Protein AF-A0A5N3WRB1-F1 (afdb_monomer_lite)

InterPro domains:
  IPR020350 Chemokine-like protein TAFA [PF12020] (7-53)
  IPR051743 TAFA chemokine-like [PTHR31770] (2-53)

Structure (mmCIF, N/CA/C/O backbone):
data_AF-A0A5N3WRB1-F1
#
_entry.id   AF-A0A5N3WRB1-F1
#
loop_
_atom_site.group_PDB
_atom_site.id
_atom_site.type_symbol
_atom_site.label_atom_id
_atom_site.label_alt_id
_atom_site.label_comp_id
_atom_site.label_asym_id
_atom_site.label_entity_id
_atom_site.label_seq_id
_atom_site.pdbx_PDB_ins_code
_atom_site.Cartn_x
_atom_site.Cartn_y
_atom_site.Cartn_z
_atom_site.occupancy
_atom_site.B_iso_or_equiv
_atom_site.auth_seq_id
_atom_site.auth_comp_id
_atom_site.auth_asym_id
_atom_site.auth_atom_id
_atom_site.pdbx_PDB_model_num
ATOM 1 N N . HIS A 1 1 ? -16.972 -1.104 -10.212 1.00 67.19 1 HIS A N 1
ATOM 2 C CA . HIS A 1 1 ? -16.150 -0.429 -9.184 1.00 67.19 1 HIS A CA 1
ATOM 3 C C . HIS A 1 1 ? -15.605 -1.501 -8.248 1.00 67.19 1 HIS A C 1
ATOM 5 O O . HIS A 1 1 ? -16.413 -2.158 -7.607 1.00 67.19 1 HIS A O 1
ATOM 11 N N . HIS A 1 2 ? -14.287 -1.726 -8.199 1.00 78.81 2 HIS A N 1
ATOM 12 C CA . HIS A 1 2 ? -13.686 -2.644 -7.216 1.00 78.81 2 HIS A CA 1
ATOM 13 C C . HIS A 1 2 ? -13.587 -1.932 -5.863 1.00 78.81 2 HIS A C 1
ATOM 15 O O . HIS A 1 2 ? -12.934 -0.882 -5.754 1.00 78.81 2 HIS A O 1
ATOM 21 N N . GLN A 1 3 ? -14.289 -2.451 -4.857 1.00 83.19 3 GLN A N 1
ATOM 22 C CA . GLN A 1 3 ? -14.240 -1.936 -3.491 1.00 83.19 3 GLN A CA 1
ATOM 23 C C . GLN A 1 3 ? -13.345 -2.838 -2.646 1.00 83.19 3 GLN A C 1
ATOM 25 O O . GLN A 1 3 ? -13.529 -4.049 -2.618 1.00 83.19 3 GLN A O 1
ATOM 30 N N . ILE A 1 4 ? -12.369 -2.220 -1.981 1.00 88.25 4 ILE A N 1
ATOM 31 C CA . ILE A 1 4 ? -11.452 -2.896 -1.061 1.00 88.25 4 ILE A CA 1
ATOM 32 C C . ILE A 1 4 ? -12.204 -3.149 0.239 1.00 88.25 4 ILE A C 1
ATOM 34 O O . ILE A 1 4 ? -12.924 -2.265 0.714 1.00 88.25 4 ILE A O 1
ATOM 38 N N . LYS A 1 5 ? -12.022 -4.328 0.832 1.00 90.06 5 LYS A N 1
ATOM 39 C CA . LYS A 1 5 ? -12.607 -4.634 2.137 1.00 90.06 5 LYS A CA 1
ATOM 40 C C . LYS A 1 5 ? -11.993 -3.734 3.215 1.00 90.06 5 LYS A C 1
ATOM 42 O O . LYS A 1 5 ? -10.780 -3.527 3.245 1.00 90.06 5 LYS A O 1
ATOM 47 N N . GLN A 1 6 ? -12.813 -3.222 4.128 1.00 92.12 6 GLN A N 1
ATOM 48 C CA . GLN A 1 6 ? -12.309 -2.448 5.261 1.00 92.12 6 GLN A CA 1
ATOM 49 C C . GLN A 1 6 ? -11.357 -3.297 6.125 1.00 92.12 6 GLN A C 1
ATOM 51 O O . GLN A 1 6 ? -11.577 -4.493 6.321 1.00 92.12 6 GLN A O 1
ATOM 56 N N . GLY A 1 7 ? -10.288 -2.676 6.610 1.00 90.44 7 GLY A N 1
ATOM 57 C CA . GLY A 1 7 ? -9.166 -3.309 7.300 1.00 90.44 7 GLY A CA 1
ATOM 58 C C . GLY A 1 7 ? -8.113 -3.940 6.388 1.00 90.44 7 GLY A C 1
ATOM 59 O O . GLY A 1 7 ? -7.271 -4.680 6.890 1.00 90.44 7 GLY A O 1
ATOM 60 N N . THR A 1 8 ? -8.147 -3.712 5.070 1.00 89.75 8 THR A N 1
ATOM 61 C CA . THR A 1 8 ? -7.242 -4.402 4.134 1.00 89.75 8 THR A CA 1
ATOM 62 C C . THR A 1 8 ? -6.559 -3.472 3.137 1.00 89.75 8 THR A C 1
ATOM 64 O O . THR A 1 8 ? -7.015 -2.359 2.859 1.00 89.75 8 THR A O 1
ATOM 67 N N . CYS A 1 9 ? -5.443 -3.961 2.599 1.00 90.75 9 CYS A N 1
ATOM 68 C CA . CYS A 1 9 ? -4.715 -3.375 1.488 1.00 90.75 9 CYS A CA 1
ATOM 69 C C . CYS A 1 9 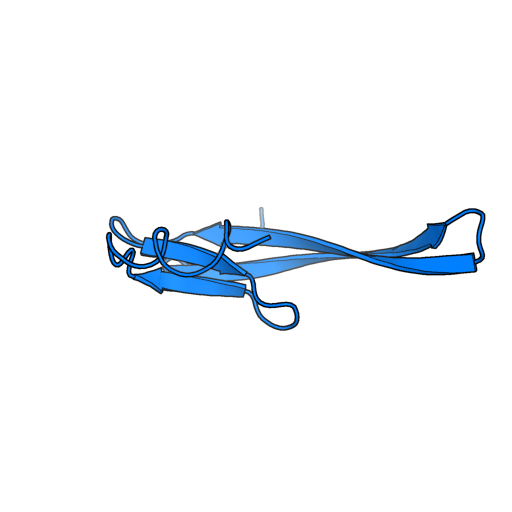? -4.588 -4.414 0.378 1.00 90.75 9 CYS A C 1
ATOM 71 O O . CYS A 1 9 ? -4.196 -5.550 0.639 1.00 90.75 9 CYS A O 1
ATOM 73 N N . GLU A 1 10 ? -4.857 -4.019 -0.860 1.00 89.81 10 GLU A N 1
ATOM 74 C CA . GLU A 1 10 ? -4.703 -4.895 -2.021 1.00 89.81 10 GLU A CA 1
ATOM 75 C C . GLU A 1 10 ? -3.829 -4.218 -3.075 1.00 89.81 10 GLU A C 1
ATOM 77 O O . GLU A 1 10 ? -3.914 -3.007 -3.311 1.00 89.81 10 GLU A O 1
ATOM 82 N N . VAL A 1 11 ? -2.977 -5.011 -3.724 1.00 89.31 11 VAL A N 1
ATOM 83 C CA . VAL A 1 11 ? -2.212 -4.566 -4.891 1.00 89.31 11 VAL A CA 1
ATOM 84 C C . VAL A 1 11 ? -3.162 -4.545 -6.083 1.00 89.31 11 VAL A 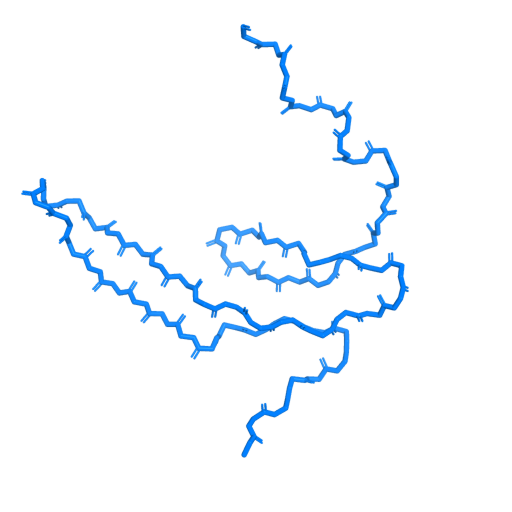C 1
ATOM 86 O O . VAL A 1 11 ? -3.635 -5.589 -6.520 1.00 89.31 11 VAL A O 1
ATOM 89 N N . VAL A 1 12 ? -3.440 -3.354 -6.609 1.00 90.94 12 VAL A N 1
ATOM 90 C CA . VAL A 1 12 ? -4.399 -3.150 -7.707 1.00 90.94 12 VAL A CA 1
ATOM 91 C C . VAL A 1 12 ? -3.723 -3.012 -9.068 1.00 90.94 12 VAL A C 1
ATOM 93 O O . VAL A 1 12 ? -4.370 -3.198 -10.094 1.00 90.94 12 VAL A O 1
ATOM 96 N N . ALA A 1 13 ? -2.423 -2.714 -9.093 1.00 88.81 13 ALA A N 1
ATOM 97 C CA . ALA A 1 13 ? -1.623 -2.736 -10.310 1.00 88.81 13 ALA A CA 1
ATOM 98 C C . ALA A 1 13 ? -0.167 -3.083 -9.995 1.00 88.81 13 ALA A C 1
ATOM 100 O O . ALA A 1 13 ? 0.378 -2.679 -8.966 1.00 88.81 13 ALA A O 1
ATOM 101 N N . VAL A 1 14 ? 0.470 -3.812 -10.909 1.00 88.69 14 VAL A N 1
ATOM 102 C CA . VAL A 1 14 ? 1.907 -4.087 -10.878 1.00 88.69 14 VAL A CA 1
ATOM 103 C C . VAL A 1 14 ? 2.470 -3.706 -12.232 1.00 88.69 14 VAL A C 1
ATOM 105 O O . VAL A 1 14 ? 2.068 -4.262 -13.250 1.00 88.69 14 VAL A O 1
ATOM 108 N N . HIS A 1 15 ? 3.407 -2.771 -12.233 1.00 88.38 15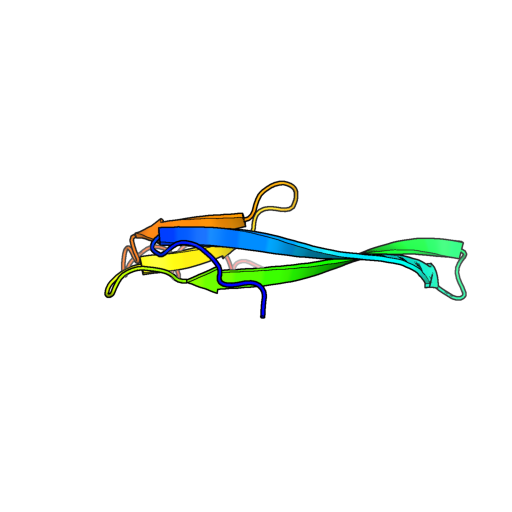 HIS A N 1
ATOM 109 C CA . HIS A 1 15 ? 4.134 -2.365 -13.418 1.00 88.38 15 HIS A CA 1
ATOM 110 C C . HIS A 1 15 ? 5.584 -2.826 -13.290 1.00 88.38 15 HIS A C 1
ATOM 112 O O . HIS A 1 15 ? 6.235 -2.591 -12.270 1.00 88.38 15 HIS A O 1
ATOM 118 N N . ARG A 1 16 ? 6.070 -3.522 -14.318 1.00 89.00 16 ARG A N 1
ATOM 119 C CA . ARG A 1 16 ? 7.481 -3.875 -14.476 1.00 89.00 16 ARG A CA 1
ATOM 120 C C . ARG A 1 16 ? 8.002 -3.093 -15.665 1.00 89.00 16 ARG A C 1
ATOM 122 O O . ARG A 1 16 ? 7.559 -3.324 -16.786 1.00 89.00 16 ARG A O 1
ATOM 129 N N . CYS A 1 17 ? 8.906 -2.164 -15.417 1.00 82.12 17 CYS A N 1
ATOM 130 C CA . CYS A 1 17 ? 9.597 -1.424 -16.461 1.00 82.12 17 CYS A CA 1
ATOM 131 C C . CYS A 1 17 ? 11.100 -1.577 -16.294 1.00 82.12 17 CYS A C 1
ATOM 133 O O . CYS A 1 17 ? 11.587 -1.888 -15.216 1.00 82.12 17 CYS A O 1
ATOM 135 N N . CYS A 1 18 ? 11.843 -1.349 -17.369 1.00 86.62 18 CYS A N 1
ATOM 136 C CA . CYS A 1 18 ? 13.289 -1.221 -17.288 1.00 86.62 18 CYS A CA 1
ATOM 137 C C . CYS A 1 18 ? 13.637 0.252 -17.459 1.00 86.62 18 CYS A C 1
ATOM 139 O O . CYS A 1 18 ? 13.176 0.876 -18.419 1.00 86.62 18 CYS A O 1
ATOM 141 N N . ASN A 1 19 ? 14.456 0.808 -16.569 1.00 84.75 19 ASN A N 1
ATOM 142 C CA . ASN A 1 19 ? 14.992 2.146 -16.799 1.00 84.75 19 ASN A CA 1
ATOM 143 C C . ASN A 1 19 ? 16.111 2.120 -17.855 1.00 84.75 19 ASN A C 1
ATOM 145 O O . ASN A 1 19 ? 16.538 1.061 -18.327 1.00 84.75 19 ASN A O 1
ATOM 149 N N . ARG A 1 20 ? 16.611 3.301 -18.239 1.00 85.62 20 ARG A N 1
ATOM 150 C CA . ARG A 1 20 ? 17.632 3.458 -19.293 1.00 85.62 20 ARG A CA 1
ATOM 151 C C . ARG A 1 20 ? 18.933 2.691 -19.005 1.00 85.62 20 ARG A C 1
ATOM 153 O O . ARG A 1 20 ? 19.655 2.360 -19.941 1.00 85.62 20 ARG A O 1
ATOM 160 N N . ASN A 1 21 ? 19.185 2.344 -17.742 1.00 92.44 21 ASN A N 1
ATOM 161 C CA . ASN A 1 21 ? 20.343 1.571 -17.297 1.00 92.44 21 ASN A CA 1
ATOM 162 C C . ASN A 1 21 ? 20.074 0.051 -17.257 1.00 92.44 21 ASN A C 1
ATOM 164 O O . ASN A 1 21 ? 20.897 -0.691 -16.730 1.00 92.44 21 ASN A O 1
ATOM 168 N N . ARG A 1 22 ? 18.950 -0.427 -17.821 1.00 83.00 22 ARG A N 1
ATOM 169 C CA . ARG A 1 22 ? 18.484 -1.831 -17.769 1.00 83.00 22 ARG A CA 1
ATOM 170 C C . ARG A 1 22 ? 18.227 -2.352 -16.350 1.00 83.00 22 ARG A C 1
ATOM 172 O O . ARG A 1 22 ? 18.255 -3.559 -16.127 1.00 83.00 22 ARG A O 1
ATOM 179 N N . ILE A 1 23 ? 17.965 -1.461 -15.399 1.00 86.81 23 ILE A N 1
ATOM 180 C CA . ILE A 1 23 ? 17.545 -1.853 -14.054 1.00 86.81 23 ILE A CA 1
ATOM 181 C C . ILE A 1 23 ? 16.049 -2.148 -14.112 1.00 86.81 23 ILE A C 1
ATOM 183 O O . ILE A 1 23 ? 15.277 -1.324 -14.607 1.00 86.81 23 ILE A O 1
ATOM 187 N N . GLU A 1 24 ? 15.654 -3.325 -13.630 1.00 84.50 24 GLU A N 1
ATOM 188 C CA . GLU A 1 24 ? 14.247 -3.694 -13.501 1.00 84.50 24 GLU A CA 1
ATOM 189 C C . GLU A 1 24 ? 13.616 -2.889 -12.358 1.00 84.50 24 GLU A C 1
ATOM 191 O O . GLU A 1 24 ? 13.934 -3.062 -11.180 1.00 84.50 24 GLU A O 1
ATOM 196 N N . GLU A 1 25 ? 12.716 -1.985 -12.718 1.00 84.44 25 GLU A N 1
ATOM 197 C CA . GLU A 1 25 ? 11.895 -1.211 -11.805 1.00 84.44 25 GLU A CA 1
ATOM 198 C C . GLU A 1 25 ? 10.543 -1.896 -11.643 1.00 84.44 25 GLU A C 1
ATOM 200 O O . GLU A 1 25 ? 9.807 -2.153 -12.602 1.00 84.44 25 GLU A O 1
ATOM 205 N N . ARG A 1 26 ? 10.208 -2.195 -10.389 1.00 85.12 26 ARG A N 1
ATOM 206 C CA . ARG A 1 26 ? 8.933 -2.795 -10.016 1.00 85.12 26 ARG A CA 1
ATOM 207 C C . ARG A 1 26 ? 8.118 -1.776 -9.244 1.00 85.12 26 ARG A C 1
ATOM 209 O O . ARG A 1 26 ? 8.392 -1.513 -8.076 1.00 85.12 26 ARG A O 1
ATOM 216 N N . SER A 1 27 ? 7.092 -1.240 -9.886 1.00 85.81 27 SER A N 1
ATOM 2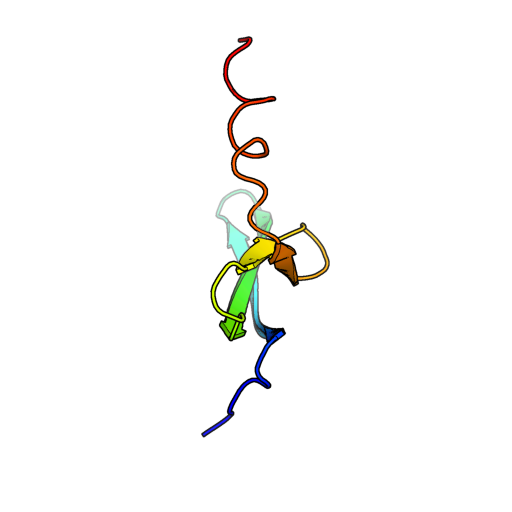17 C CA . SER A 1 27 ? 6.128 -0.346 -9.252 1.00 85.81 27 SER A CA 1
ATOM 218 C C . SER A 1 27 ? 4.868 -1.128 -8.906 1.00 85.81 27 SER A C 1
ATOM 220 O O . SER A 1 27 ? 4.356 -1.904 -9.715 1.00 85.81 27 SER A O 1
ATOM 222 N N . GLN A 1 28 ? 4.356 -0.933 -7.697 1.00 86.62 28 GLN A N 1
ATOM 223 C CA . GLN A 1 28 ? 3.089 -1.510 -7.264 1.00 86.62 28 GLN A CA 1
ATOM 224 C C . GLN A 1 28 ? 2.160 -0.378 -6.846 1.00 86.62 28 GLN A C 1
ATOM 226 O O . GLN A 1 28 ? 2.528 0.459 -6.026 1.00 86.62 28 GLN A O 1
ATOM 231 N N . THR A 1 29 ? 0.953 -0.355 -7.401 1.00 87.56 29 THR A N 1
ATOM 232 C CA . THR A 1 29 ? -0.117 0.513 -6.913 1.00 87.56 29 THR A CA 1
ATOM 233 C C . THR A 1 29 ? -0.931 -0.281 -5.910 1.00 87.56 29 THR A C 1
ATOM 235 O O . THR A 1 29 ? -1.468 -1.342 -6.234 1.00 87.56 29 THR A O 1
ATOM 238 N N . VAL A 1 30 ? -1.019 0.235 -4.690 1.00 88.81 30 VAL A N 1
ATOM 239 C CA . VAL A 1 30 ? -1.752 -0.385 -3.588 1.00 88.81 30 VAL A CA 1
ATOM 240 C C . VAL A 1 30 ? -2.941 0.494 -3.240 1.00 88.81 30 VAL A C 1
ATOM 242 O O . VAL A 1 30 ? -2.823 1.717 -3.194 1.00 88.81 30 VAL A O 1
ATOM 245 N N . LYS A 1 31 ? -4.090 -0.128 -2.981 1.00 91.19 31 LYS A N 1
ATOM 246 C CA . LYS A 1 31 ? -5.267 0.552 -2.449 1.00 91.19 31 LYS A CA 1
ATOM 247 C C . LYS A 1 31 ? -5.585 -0.024 -1.077 1.00 91.19 31 LYS A C 1
ATOM 249 O O . LYS A 1 31 ? -5.739 -1.234 -0.940 1.00 91.19 31 LYS A O 1
ATOM 254 N N . CYS A 1 32 ? -5.683 0.847 -0.080 1.00 91.50 32 CYS A N 1
ATOM 255 C CA . CYS A 1 32 ? -5.945 0.470 1.304 1.00 91.50 32 CYS A CA 1
ATOM 256 C C . CYS A 1 32 ? -7.246 1.090 1.802 1.00 91.50 32 CYS A C 1
ATOM 258 O O . CYS A 1 32 ? -7.583 2.223 1.459 1.00 91.50 32 CYS A O 1
ATOM 260 N N . SER A 1 33 ? -7.950 0.351 2.649 1.00 93.19 33 SER A N 1
ATOM 261 C CA . SER A 1 33 ? -9.059 0.847 3.452 1.00 93.19 33 SER A CA 1
ATOM 262 C C . SER A 1 33 ? -8.801 0.407 4.885 1.00 93.19 33 SER A C 1
ATOM 264 O O . SER A 1 33 ? -9.126 -0.716 5.239 1.00 93.19 33 SER A O 1
ATOM 266 N N . CYS A 1 34 ? -8.154 1.247 5.691 1.00 92.12 34 CYS A N 1
ATOM 267 C CA . CYS A 1 34 ? -7.818 0.918 7.078 1.00 92.12 34 CYS A CA 1
ATOM 268 C C . CYS A 1 34 ? -8.873 1.443 8.057 1.00 92.12 34 CYS A C 1
ATOM 270 O O . CYS A 1 34 ? -9.636 2.3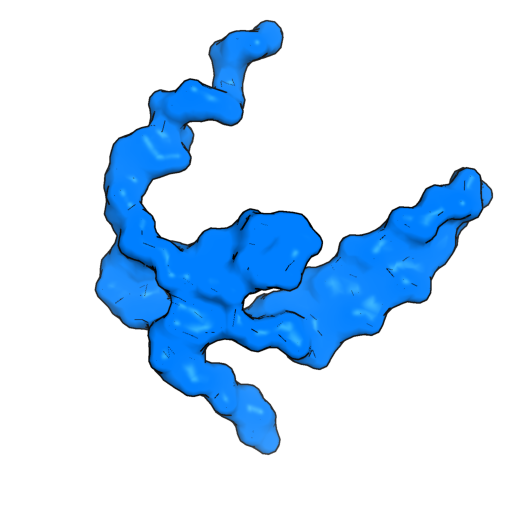57 7.735 1.00 92.12 34 CYS A O 1
ATOM 272 N N . PHE A 1 35 ? -8.938 0.844 9.247 1.00 92.50 35 PHE A N 1
ATOM 273 C CA . PHE A 1 35 ? -9.803 1.346 10.313 1.00 92.50 35 PHE A CA 1
ATOM 274 C C . PHE A 1 35 ? -9.242 2.648 10.914 1.00 92.50 35 PHE A C 1
ATOM 276 O O . PHE A 1 35 ? -8.037 2.894 10.828 1.00 92.50 35 PHE A O 1
ATOM 283 N N . PRO A 1 36 ? -10.084 3.491 11.541 1.00 90.25 36 PRO A N 1
ATOM 284 C CA . PRO A 1 36 ? -9.600 4.623 12.329 1.00 90.25 36 PRO A CA 1
ATOM 285 C C . PRO A 1 36 ? -8.567 4.165 13.372 1.00 90.25 36 PRO A C 1
ATOM 287 O O . PRO A 1 36 ? -8.795 3.175 14.061 1.00 90.25 36 PRO A O 1
ATOM 290 N N . GLY A 1 37 ? -7.430 4.861 13.466 1.00 87.69 37 GLY A N 1
ATOM 291 C CA . GLY A 1 37 ? -6.307 4.470 14.335 1.00 87.69 37 GLY A CA 1
ATOM 292 C C . GLY A 1 37 ? -5.306 3.491 13.702 1.00 87.69 37 GLY A C 1
ATOM 293 O O . GLY A 1 37 ? -4.282 3.186 14.309 1.00 87.69 37 GLY A O 1
ATOM 294 N N . GLN A 1 38 ? -5.555 3.031 12.472 1.00 88.38 38 GLN A N 1
ATOM 295 C CA . GLN A 1 38 ? -4.606 2.237 11.691 1.00 88.38 38 GLN A CA 1
ATOM 296 C C . GLN A 1 38 ? -3.997 3.044 10.543 1.00 88.38 38 GLN A C 1
ATOM 298 O O . GLN A 1 38 ? -4.621 3.944 9.981 1.00 88.38 38 GLN A O 1
ATOM 303 N N . VAL A 1 39 ? -2.787 2.656 10.149 1.00 88.31 39 VAL A N 1
ATOM 304 C CA . VAL A 1 39 ? -2.072 3.188 8.985 1.00 88.31 39 VAL A CA 1
ATOM 305 C C . VAL A 1 39 ? -1.752 2.069 8.001 1.00 88.31 39 VAL A C 1
ATOM 307 O O . VAL A 1 39 ? -1.617 0.902 8.373 1.00 88.31 39 VAL A O 1
ATOM 310 N N . ALA A 1 40 ? -1.639 2.416 6.719 1.00 88.31 40 ALA A N 1
ATOM 311 C CA . ALA A 1 40 ? -1.188 1.475 5.703 1.00 88.31 40 ALA A CA 1
ATOM 312 C C . ALA A 1 40 ? 0.316 1.216 5.874 1.00 88.31 40 ALA A C 1
ATOM 314 O O . ALA A 1 40 ? 1.142 2.074 5.574 1.00 88.31 40 ALA A O 1
ATOM 315 N N . GLY A 1 41 ? 0.666 0.023 6.346 1.00 83.56 41 GLY A N 1
ATOM 316 C CA . GLY A 1 41 ? 2.029 -0.484 6.355 1.00 83.56 41 GLY A CA 1
ATOM 317 C C . GLY A 1 41 ? 2.349 -1.130 5.013 1.00 83.56 41 GLY A C 1
ATOM 318 O O . GLY A 1 41 ? 1.645 -2.033 4.556 1.00 83.56 41 GLY A O 1
ATOM 319 N N . THR A 1 42 ? 3.419 -0.686 4.365 1.00 72.12 42 THR A N 1
ATOM 320 C CA . THR A 1 42 ? 3.899 -1.296 3.123 1.00 72.12 42 THR A CA 1
ATOM 321 C C . THR A 1 42 ? 5.240 -1.964 3.374 1.00 72.12 42 THR A C 1
ATOM 323 O O . THR A 1 42 ? 6.235 -1.287 3.620 1.00 72.12 42 THR A O 1
ATOM 326 N N . THR A 1 43 ? 5.291 -3.291 3.279 1.00 69.44 43 THR A N 1
ATOM 327 C CA . THR A 1 43 ? 6.561 -4.013 3.123 1.00 69.44 43 THR A CA 1
ATOM 328 C C . THR A 1 43 ? 6.804 -4.297 1.642 1.00 69.44 43 THR A C 1
ATOM 330 O O . THR A 1 43 ? 5.880 -4.248 0.830 1.00 69.44 43 THR A O 1
ATOM 333 N N . ARG A 1 44 ? 8.044 -4.635 1.269 1.00 63.09 44 ARG A N 1
ATOM 334 C CA . ARG A 1 44 ? 8.447 -4.929 -0.123 1.00 63.09 44 ARG A CA 1
ATOM 335 C C . ARG A 1 44 ? 7.651 -6.076 -0.783 1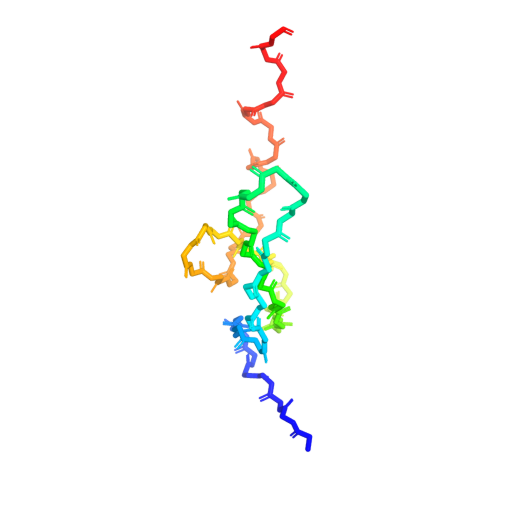.00 63.09 44 ARG A C 1
ATOM 337 O O . ARG A 1 44 ? 7.765 -6.259 -1.992 1.00 63.09 44 ARG A O 1
ATOM 344 N N . ALA A 1 45 ? 6.895 -6.862 -0.010 1.00 67.75 45 ALA A N 1
ATOM 345 C CA . ALA A 1 45 ? 6.173 -8.041 -0.487 1.00 67.75 45 ALA A CA 1
ATOM 346 C C . ALA A 1 45 ? 4.659 -8.006 -0.220 1.00 67.75 45 ALA A C 1
ATOM 348 O O . ALA A 1 45 ? 3.903 -8.459 -1.081 1.00 67.75 45 ALA A O 1
ATOM 349 N N . GLN A 1 46 ? 4.205 -7.479 0.926 1.00 79.69 46 GLN A N 1
ATOM 350 C CA . GLN A 1 46 ? 2.787 -7.508 1.291 1.00 79.69 46 GLN A CA 1
ATOM 351 C C . GLN A 1 46 ? 2.361 -6.240 2.053 1.00 79.69 46 GLN A C 1
ATOM 353 O O . GLN A 1 46 ? 2.939 -5.934 3.101 1.00 79.69 46 GLN A O 1
ATOM 358 N N . PRO A 1 47 ? 1.377 -5.483 1.536 1.00 87.12 47 PRO A N 1
ATOM 359 C CA . PRO A 1 47 ? 0.808 -4.345 2.242 1.00 87.12 47 PRO A CA 1
ATOM 360 C C . PRO A 1 47 ? -0.274 -4.793 3.235 1.00 87.12 47 PRO A C 1
ATOM 362 O O . PRO A 1 47 ? -1.025 -5.731 2.966 1.00 87.12 47 PRO A O 1
ATOM 365 N N . SER A 1 48 ? -0.391 -4.098 4.363 1.00 89.50 48 SER A N 1
ATOM 366 C CA . SER A 1 48 ? -1.378 -4.398 5.407 1.00 89.50 48 SER A CA 1
ATOM 367 C C . SER A 1 48 ? -1.698 -3.170 6.253 1.00 89.50 48 SER A C 1
ATOM 369 O O . SER A 1 48 ? -0.849 -2.305 6.441 1.00 89.50 48 SER A O 1
ATOM 371 N N . CYS A 1 49 ? -2.899 -3.110 6.824 1.00 90.38 49 CYS A N 1
ATOM 372 C CA . CYS A 1 49 ? -3.215 -2.112 7.843 1.00 90.38 49 CYS A CA 1
ATOM 373 C C . CYS A 1 49 ? -2.580 -2.526 9.174 1.00 90.38 49 CYS A C 1
ATOM 375 O O . CYS A 1 49 ? -2.799 -3.643 9.642 1.00 90.38 49 CYS A O 1
ATOM 377 N N . VAL A 1 50 ? -1.789 -1.635 9.762 1.00 89.38 50 VAL A N 1
ATOM 378 C CA . VAL A 1 50 ? -1.125 -1.843 11.054 1.00 89.38 50 VAL A CA 1
ATOM 379 C C . VAL A 1 50 ? -1.557 -0.760 12.031 1.00 89.38 50 VAL A C 1
ATOM 381 O O . VAL A 1 50 ? -1.962 0.331 11.627 1.00 89.38 50 VAL A O 1
ATOM 384 N N . GLU A 1 51 ? -1.516 -1.069 13.321 1.00 87.94 51 GLU A N 1
ATOM 385 C CA . GLU A 1 51 ? -1.857 -0.107 14.363 1.00 87.94 51 GLU A CA 1
ATOM 386 C C . GLU A 1 51 ? -0.827 1.024 14.403 1.00 87.94 51 GLU A C 1
ATOM 388 O O . GLU A 1 51 ? 0.383 0.788 14.341 1.00 87.94 51 GLU A O 1
ATOM 393 N N . ALA A 1 52 ? -1.312 2.264 14.472 1.00 77.06 52 ALA A N 1
ATOM 394 C CA . ALA A 1 52 ? -0.461 3.437 14.572 1.00 77.06 52 ALA A CA 1
ATOM 395 C C . ALA A 1 52 ? 0.098 3.538 15.996 1.00 77.06 52 ALA A C 1
ATOM 397 O O . ALA A 1 52 ? -0.392 4.306 16.822 1.00 77.06 52 ALA A O 1
ATOM 398 N N . ALA A 1 53 ? 1.127 2.753 16.309 1.00 71.06 53 ALA A N 1
ATOM 399 C CA . ALA A 1 53 ? 1.898 3.007 17.513 1.00 71.06 53 ALA A CA 1
ATOM 400 C C . ALA A 1 53 ? 2.627 4.339 17.306 1.00 71.06 53 ALA A C 1
ATOM 402 O O . ALA A 1 53 ? 3.516 4.450 16.462 1.00 71.06 53 ALA A O 1
ATOM 403 N N . TRP A 1 54 ? 2.234 5.351 18.078 1.00 61.56 54 TRP A N 1
ATOM 404 C CA . TRP A 1 54 ? 2.761 6.722 18.024 1.00 61.56 54 TRP A CA 1
ATOM 405 C C . TRP A 1 54 ? 4.299 6.798 18.140 1.00 61.56 54 TRP A C 1
ATOM 407 O O . TRP A 1 54 ? 4.901 7.804 17.787 1.00 61.56 54 TRP A O 1
ATOM 417 N N . ASN A 1 55 ? 4.932 5.703 18.574 1.00 57.25 55 ASN A N 1
ATOM 418 C CA . ASN A 1 55 ? 6.369 5.565 18.802 1.00 57.25 55 ASN A CA 1
ATOM 419 C C . ASN A 1 55 ? 7.127 4.878 17.641 1.00 57.25 55 ASN A C 1
ATOM 421 O O . ASN A 1 55 ? 8.342 4.726 17.718 1.00 57.25 55 ASN A O 1
ATOM 425 N N . LEU A 1 56 ? 6.452 4.435 16.568 1.00 55.03 56 LEU A N 1
ATOM 426 C CA . LEU A 1 56 ? 7.096 3.726 15.443 1.00 55.03 56 LEU A CA 1
ATOM 427 C C . LEU A 1 56 ? 7.645 4.649 14.341 1.00 55.03 56 LEU A C 1
ATOM 429 O O . LEU A 1 56 ? 8.244 4.155 13.388 1.00 55.03 56 LEU A O 1
ATOM 433 N N . CYS A 1 57 ? 7.489 5.971 14.464 1.00 55.62 57 CYS A N 1
ATOM 434 C CA . CYS A 1 57 ? 8.148 6.933 13.572 1.00 55.62 57 CYS A CA 1
ATOM 435 C C . CYS A 1 57 ? 9.419 7.562 14.181 1.00 55.62 57 CYS A C 1
ATOM 437 O O . CYS A 1 57 ? 10.023 8.420 13.543 1.00 55.62 57 CYS A O 1
ATOM 439 N N . GLU A 1 58 ? 9.849 7.137 15.377 1.00 52.12 58 GLU A N 1
ATOM 440 C CA . GLU A 1 58 ? 10.995 7.736 16.084 1.00 52.12 58 GLU A CA 1
ATOM 441 C C . GLU A 1 58 ? 12.135 6.763 16.413 1.00 52.12 58 GLU A C 1
ATOM 443 O O . GLU A 1 58 ? 12.801 6.936 17.428 1.00 52.12 58 GLU A O 1
ATOM 448 N N . THR A 1 59 ? 12.415 5.738 15.601 1.00 52.75 59 THR A N 1
ATOM 449 C CA . THR A 1 59 ? 13.585 4.891 15.927 1.00 52.75 59 THR A CA 1
ATOM 450 C C . THR A 1 59 ? 14.654 4.682 14.879 1.00 52.75 59 THR A C 1
ATOM 452 O O . THR A 1 59 ? 15.745 4.360 15.307 1.00 52.75 59 THR A O 1
ATOM 455 N N . GLU A 1 60 ? 14.484 4.930 13.578 1.00 52.88 60 GLU A N 1
ATOM 456 C CA . GLU A 1 60 ? 15.590 4.609 12.649 1.00 52.88 60 GLU A CA 1
ATOM 457 C C . GLU A 1 60 ? 15.613 5.468 11.372 1.00 52.88 60 GLU A C 1
ATOM 459 O O . GLU A 1 60 ? 15.471 4.936 10.278 1.00 52.88 60 GLU A O 1
ATOM 464 N N . HIS A 1 61 ? 15.782 6.795 11.466 1.00 50.59 61 HIS A N 1
ATOM 465 C CA . HIS A 1 61 ? 16.261 7.591 10.316 1.00 50.59 61 HIS A CA 1
ATOM 466 C C . HIS A 1 61 ? 16.857 8.956 10.712 1.00 50.59 61 HIS A C 1
ATOM 468 O O . HIS A 1 61 ? 16.381 9.985 10.254 1.00 50.59 61 HIS A O 1
ATOM 474 N N . PHE A 1 62 ? 17.913 8.974 11.536 1.00 43.47 62 PHE A N 1
ATOM 475 C CA . PHE A 1 62 ? 19.050 9.909 11.373 1.00 43.47 62 PHE A CA 1
ATOM 476 C C . PHE A 1 62 ? 20.216 9.538 12.317 1.00 43.47 62 PHE A C 1
ATOM 478 O O . PHE A 1 62 ? 20.577 10.275 13.228 1.00 43.47 62 PHE A O 1
ATOM 485 N N . LEU A 1 63 ? 20.834 8.375 12.101 1.00 43.00 63 LEU A N 1
ATOM 486 C CA . LEU A 1 63 ? 22.262 8.211 12.392 1.00 43.00 63 LEU A CA 1
ATOM 487 C C . LEU A 1 63 ? 22.966 7.873 11.076 1.00 43.00 63 LEU A C 1
ATOM 489 O O . LEU A 1 63 ? 23.263 6.720 10.776 1.00 43.00 63 LEU A O 1
ATOM 493 N N . SER A 1 64 ? 23.171 8.916 10.273 1.00 42.66 64 SER A N 1
ATOM 494 C CA . SER A 1 64 ? 24.247 9.033 9.289 1.00 42.66 64 SER A CA 1
ATOM 495 C C . SER A 1 64 ? 24.757 10.462 9.298 1.00 42.66 64 SER A C 1
ATOM 497 O O . SER A 1 64 ? 23.940 11.376 9.542 1.00 42.66 64 SER A O 1
#

Foldseek 3Di:
DDDDDEQFKDFPDWDWDAPPVRDTDIDTDMDHHYDPQWDWDDDPPGIGTDGCPVCVVPDDPDPD

Radius of gyration: 15.34 Å; chains: 1; bounding box: 40×18×38 Å

pLDDT: mean 79.66, std 14.53, range [42.66, 93.19]

Sequence (64 aa):
HHQIKQGTCEVVAVHRCCNRNRIEERSQTVKCSCFPGQVAGTTRAQPSCVEAAWNLCETEHFLS

Organism: Muntiacus muntjak (NCBI:txid9888)

Secondary structure (DSSP, 8-state):
-PPPPTTEEEEEEEEEEE-TT--EEEEEEEEEEPPTTEEEEE-SS-EEEEE--TTTTSSSS---